Protein AF-A0A8S0WJH1-F1 (afdb_monomer_lite)

Sequence (88 aa):
MTQQKQSANDKKGSTAKRGFASMDEEKQREIASKGGHAAHEKGSAHEFTPEEAREAGHKGGQAAHEKGSAHEFTPEEAREAGHKGGKK

Foldseek 3Di:
DDDDDDDDDPDPDPPPLPDLRPDDPVVSVVVVVVVVVVCVVVVVDDDDDPVRVVVVVVVVQVVCVVVVNDDDDDPVRVVVVVVVVPDD

Structure (mmCIF, N/CA/C/O backbone):
data_AF-A0A8S0WJH1-F1
#
_entry.id   AF-A0A8S0WJH1-F1
#
loop_
_atom_site.group_PDB
_atom_site.id
_atom_site.type_symbol
_atom_site.label_atom_id
_atom_site.label_alt_id
_atom_site.label_comp_id
_atom_site.label_asym_id
_atom_site.label_entity_id
_atom_site.label_seq_id
_atom_site.pdbx_PDB_ins_code
_atom_site.Cartn_x
_atom_site.Cartn_y
_atom_site.Cartn_z
_atom_site.occupancy
_atom_site.B_iso_or_equiv
_atom_site.auth_seq_id
_atom_site.auth_comp_id
_atom_site.auth_asym_id
_atom_site.auth_atom_id
_atom_site.pdbx_PDB_model_num
ATOM 1 N N . MET A 1 1 ? -50.828 28.946 29.608 1.00 42.06 1 MET A N 1
ATOM 2 C CA . MET A 1 1 ? -51.330 27.623 29.160 1.00 42.06 1 MET A CA 1
ATOM 3 C C . MET A 1 1 ? -51.539 27.733 27.661 1.00 42.06 1 MET A C 1
ATOM 5 O O . MET A 1 1 ? -52.116 28.731 27.273 1.00 42.06 1 MET A O 1
ATOM 9 N N . THR A 1 2 ? -51.083 26.917 26.718 1.00 42.47 2 THR A N 1
ATOM 10 C CA . THR A 1 2 ? -50.757 25.485 26.527 1.00 42.47 2 THR A CA 1
ATOM 11 C C . THR A 1 2 ? -50.297 25.467 25.043 1.00 42.47 2 THR A C 1
ATOM 13 O O . THR A 1 2 ? -50.731 26.322 24.284 1.00 42.47 2 THR A O 1
ATOM 16 N N . GLN A 1 3 ? -49.463 24.616 24.468 1.00 55.78 3 GLN A N 1
ATOM 17 C CA . GLN A 1 3 ? -48.951 23.295 24.768 1.00 55.78 3 GLN A CA 1
ATOM 18 C C . GLN A 1 3 ? -47.741 23.114 23.832 1.00 55.78 3 GLN A C 1
ATOM 20 O O . GLN A 1 3 ? -47.766 23.517 22.669 1.00 55.78 3 GLN A O 1
ATOM 25 N N . GLN A 1 4 ? -46.694 22.501 24.361 1.00 56.97 4 GLN A N 1
ATOM 26 C CA . GLN A 1 4 ? -45.538 21.980 23.647 1.00 56.97 4 GLN A CA 1
ATOM 27 C C . GLN A 1 4 ? -45.988 20.866 22.686 1.00 56.97 4 GLN A C 1
ATOM 29 O O . GLN A 1 4 ? -46.661 19.932 23.117 1.00 56.97 4 GLN A O 1
ATOM 34 N N . LYS A 1 5 ? -45.614 20.939 21.402 1.00 52.78 5 LYS A N 1
ATOM 35 C CA . LYS A 1 5 ? -45.803 19.842 20.441 1.00 52.78 5 LYS A CA 1
ATOM 36 C C . LYS A 1 5 ? -44.439 19.327 19.986 1.00 52.78 5 LYS A C 1
ATOM 38 O O . LYS A 1 5 ? -43.732 19.979 19.226 1.00 52.78 5 LYS A O 1
ATOM 43 N N . GLN A 1 6 ? -44.077 18.159 20.506 1.00 61.97 6 GLN A N 1
ATOM 44 C CA . GLN A 1 6 ? -42.986 17.323 20.012 1.00 61.97 6 GLN A CA 1
ATOM 45 C C . GLN A 1 6 ? -43.306 16.852 18.590 1.00 61.97 6 GLN A C 1
ATOM 47 O O . GLN A 1 6 ? -44.471 16.566 18.307 1.00 61.97 6 GLN A O 1
ATOM 52 N N . SER A 1 7 ? -42.288 16.680 17.743 1.00 44.78 7 SER A N 1
ATOM 53 C CA . SER A 1 7 ? -42.088 15.444 16.965 1.00 44.78 7 SER A CA 1
ATOM 54 C C . SER A 1 7 ? -40.854 15.517 16.066 1.00 44.78 7 SER A C 1
ATOM 56 O O . SER A 1 7 ? -40.739 16.393 15.219 1.00 44.78 7 SER A O 1
ATOM 58 N N . ALA A 1 8 ? -40.011 14.499 16.243 1.00 49.44 8 ALA A N 1
ATOM 59 C CA . ALA A 1 8 ? -39.297 13.780 15.195 1.00 49.44 8 ALA A CA 1
ATOM 60 C C . ALA A 1 8 ? -38.264 14.549 14.353 1.00 49.44 8 ALA A C 1
ATOM 62 O O . ALA A 1 8 ? -38.563 15.042 13.271 1.00 49.44 8 ALA A O 1
ATOM 63 N N . ASN A 1 9 ? -36.995 14.450 14.759 1.00 51.12 9 ASN A N 1
ATOM 64 C CA . ASN A 1 9 ? -36.024 13.836 13.850 1.00 51.12 9 ASN A CA 1
ATOM 65 C C . ASN A 1 9 ? -34.892 13.164 14.640 1.00 51.12 9 ASN A C 1
ATOM 67 O O . ASN A 1 9 ? -33.804 13.702 14.842 1.00 51.12 9 ASN A O 1
ATOM 71 N N . ASP A 1 10 ? -35.209 11.975 15.142 1.00 48.06 10 ASP A N 1
ATOM 72 C CA . ASP A 1 10 ? -34.246 10.979 15.583 1.00 48.06 10 ASP A CA 1
ATOM 73 C C . ASP A 1 10 ? -33.184 10.741 14.496 1.00 48.06 10 ASP A C 1
ATOM 75 O O . ASP A 1 10 ? -33.502 10.471 13.342 1.00 48.06 10 ASP A O 1
ATOM 79 N N . LYS A 1 11 ? -31.919 10.712 14.925 1.00 48.91 11 LYS A N 1
ATOM 80 C CA . LYS A 1 11 ? -30.839 9.944 14.286 1.00 48.91 11 LYS A CA 1
ATOM 81 C C . LYS A 1 11 ? -30.464 10.398 12.871 1.00 48.91 11 LYS A C 1
ATOM 83 O O . LYS A 1 11 ? -30.616 9.668 11.894 1.00 48.91 11 LYS A O 1
ATOM 88 N N . LYS A 1 12 ? -29.782 11.545 12.780 1.00 47.53 12 LYS A N 1
ATOM 89 C CA . LYS A 1 12 ? -28.841 11.821 11.682 1.00 47.53 12 LYS A CA 1
ATOM 90 C C . LYS A 1 12 ? -27.703 10.796 11.750 1.00 47.53 12 LYS A C 1
ATOM 92 O O . LYS A 1 12 ? -26.688 11.053 12.383 1.00 47.53 12 LYS A O 1
ATOM 97 N N . GLY A 1 13 ? -27.946 9.620 11.168 1.00 52.94 13 GLY A N 1
ATOM 98 C CA . GLY A 1 13 ? -27.004 8.552 10.841 1.00 52.94 13 GLY A CA 1
ATOM 99 C C . GLY A 1 13 ? -25.706 8.565 11.635 1.00 52.94 13 GLY A C 1
ATOM 100 O O . GLY A 1 13 ? -24.641 8.776 11.062 1.00 52.94 13 GLY A O 1
ATOM 101 N N . SER A 1 14 ? -25.776 8.294 12.939 1.00 57.34 14 SER A N 1
ATOM 102 C CA . SER A 1 14 ? -24.638 7.694 13.612 1.00 57.34 14 SER A CA 1
ATOM 103 C C . SER A 1 14 ? -24.528 6.280 13.055 1.00 57.34 14 SER A C 1
ATOM 105 O O . SER A 1 14 ? -24.967 5.295 13.649 1.00 57.34 14 SER A O 1
ATOM 107 N N . THR A 1 15 ? -23.901 6.156 11.887 1.00 62.44 15 THR A N 1
ATOM 108 C CA . THR A 1 15 ? -23.138 4.961 11.549 1.00 62.44 15 THR A CA 1
ATOM 109 C C . THR A 1 15 ? -21.996 4.934 12.561 1.00 62.44 15 THR A C 1
ATOM 111 O O . THR A 1 15 ? -20.856 5.271 12.263 1.00 62.44 15 THR A O 1
ATOM 114 N N . ALA A 1 16 ? -22.346 4.671 13.826 1.00 65.88 16 ALA A N 1
ATOM 115 C CA . ALA A 1 16 ? -21.413 4.470 14.903 1.00 65.88 16 ALA A CA 1
ATOM 116 C C . ALA A 1 16 ? -20.447 3.437 14.357 1.00 65.88 16 ALA A C 1
ATOM 118 O O . ALA A 1 16 ? -20.894 2.411 13.829 1.00 65.88 16 ALA A O 1
ATOM 119 N N . LYS A 1 17 ? -19.158 3.781 14.376 1.00 69.56 17 LYS A N 1
ATOM 120 C CA . LYS A 1 17 ? -18.077 2.867 14.039 1.00 69.56 17 LYS A CA 1
ATOM 121 C C . LYS A 1 17 ? -18.454 1.522 14.674 1.00 69.56 17 LYS A C 1
ATOM 123 O O . LYS A 1 17 ? -18.651 1.452 15.885 1.00 69.56 17 LYS A O 1
ATOM 128 N N . ARG A 1 18 ? -18.756 0.531 13.835 1.00 83.00 18 ARG A N 1
ATOM 129 C CA . ARG A 1 18 ? -19.178 -0.817 14.233 1.00 83.00 18 ARG A CA 1
ATOM 130 C C . ARG A 1 18 ? -18.254 -1.801 13.536 1.00 83.00 18 ARG A C 1
ATOM 132 O O . ARG A 1 18 ? -17.830 -1.569 12.404 1.00 83.00 18 ARG A O 1
ATOM 139 N N . GLY A 1 19 ? -17.939 -2.899 14.216 1.00 86.00 19 GLY A N 1
ATOM 140 C CA . GLY A 1 19 ? -16.986 -3.884 13.712 1.00 86.00 19 GLY A CA 1
ATOM 141 C C . GLY A 1 19 ? -15.570 -3.312 13.609 1.00 86.00 19 GLY A C 1
ATOM 142 O O . GLY A 1 19 ? -15.113 -2.610 14.512 1.00 86.00 19 GLY A O 1
ATOM 143 N N . PHE A 1 20 ? -14.885 -3.609 12.505 1.00 87.75 20 PHE A N 1
ATOM 144 C CA . PHE A 1 20 ? -13.467 -3.294 12.295 1.00 87.75 20 PHE A CA 1
ATOM 145 C C . PHE A 1 20 ? -13.143 -1.796 12.400 1.00 87.75 20 PHE A C 1
ATOM 147 O O . PHE A 1 20 ? -12.109 -1.428 12.941 1.00 87.75 20 PHE A O 1
ATOM 154 N N . ALA A 1 21 ? -14.066 -0.932 11.966 1.00 86.56 21 ALA A N 1
ATOM 155 C CA . ALA A 1 21 ? -13.893 0.522 11.995 1.00 86.56 21 ALA A CA 1
ATOM 156 C C . ALA A 1 21 ? -13.962 1.143 13.406 1.00 86.56 21 ALA A C 1
ATOM 158 O O . ALA A 1 21 ? -13.685 2.330 13.560 1.00 86.56 21 ALA A O 1
ATOM 159 N N . SER A 1 22 ? -14.381 0.377 14.417 1.00 87.88 22 SER A N 1
ATOM 160 C CA . SER A 1 22 ? -14.461 0.806 15.829 1.00 87.88 22 SER A CA 1
ATOM 161 C C . SER A 1 22 ? -13.312 0.302 16.693 1.00 87.88 22 SER A C 1
ATOM 163 O O . SER A 1 22 ? -13.28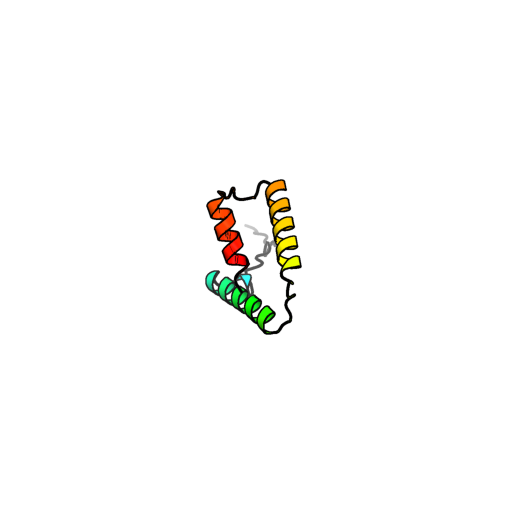7 0.611 17.879 1.00 87.88 22 SER A O 1
ATOM 165 N N . MET A 1 23 ? -12.402 -0.497 16.131 1.00 88.00 23 MET A N 1
ATOM 166 C CA . MET A 1 23 ? -11.197 -0.932 16.835 1.00 88.00 23 MET A CA 1
ATOM 167 C C . MET A 1 23 ? -10.157 0.191 16.875 1.00 88.00 23 MET A C 1
ATOM 169 O O . MET A 1 23 ? -10.191 1.100 16.047 1.00 88.00 23 MET A O 1
ATOM 173 N N . ASP A 1 24 ? -9.215 0.094 17.812 1.00 91.88 24 ASP A N 1
ATOM 174 C CA . ASP A 1 24 ? -8.024 0.941 17.833 1.00 91.88 24 ASP A CA 1
ATOM 175 C C . ASP A 1 24 ? -7.212 0.778 16.541 1.00 91.88 24 ASP A C 1
ATOM 177 O O . ASP A 1 24 ? -7.092 -0.328 16.003 1.00 91.88 24 ASP A O 1
ATOM 181 N N . GLU A 1 25 ? -6.629 1.873 16.052 1.00 90.38 25 GLU A N 1
ATOM 182 C CA . GLU A 1 25 ? -5.913 1.908 14.769 1.00 90.38 25 GLU A CA 1
ATOM 183 C C . GLU A 1 25 ? -4.729 0.934 14.735 1.00 90.38 25 GLU A C 1
ATOM 185 O O . GLU A 1 25 ? -4.494 0.271 13.723 1.00 90.38 25 GLU A O 1
ATOM 190 N N . GLU A 1 26 ? -4.019 0.783 15.856 1.00 91.81 26 GLU A N 1
ATOM 191 C CA . GLU A 1 26 ? -2.918 -0.177 15.981 1.00 91.81 26 GLU A CA 1
ATOM 192 C C . GLU A 1 26 ? -3.406 -1.614 15.791 1.00 91.81 26 GLU A C 1
ATOM 194 O O . GLU A 1 26 ? -2.836 -2.381 15.012 1.00 91.81 26 GLU A O 1
ATOM 199 N N . LYS A 1 27 ? -4.525 -1.958 16.431 1.00 91.94 27 LYS A N 1
ATOM 200 C CA . LYS A 1 27 ? -5.146 -3.278 16.318 1.00 91.94 27 LYS A CA 1
ATOM 201 C C . LYS A 1 27 ? -5.695 -3.519 14.915 1.00 91.94 27 LYS A C 1
ATOM 203 O O . LYS A 1 27 ? -5.567 -4.619 14.379 1.00 91.94 27 LYS A O 1
ATOM 208 N N . GLN A 1 28 ? -6.273 -2.493 14.295 1.00 93.19 28 GLN A N 1
ATOM 209 C CA . GLN A 1 28 ? -6.747 -2.548 12.918 1.00 93.19 28 GLN A CA 1
ATOM 210 C C . GLN A 1 28 ? -5.592 -2.831 11.948 1.00 93.19 28 GLN A C 1
ATOM 212 O O . GLN A 1 28 ? -5.694 -3.731 11.110 1.00 93.19 28 GLN A O 1
ATOM 217 N N . ARG A 1 29 ? -4.472 -2.112 12.093 1.00 91.81 29 ARG A N 1
ATOM 218 C CA . ARG A 1 29 ? -3.253 -2.320 11.305 1.00 91.81 29 ARG A CA 1
ATOM 219 C C . ARG A 1 29 ? -2.677 -3.713 11.528 1.00 91.81 29 ARG A C 1
ATOM 221 O O . ARG A 1 29 ? -2.292 -4.358 10.557 1.00 91.81 29 ARG A O 1
ATOM 228 N N . GLU A 1 30 ? -2.635 -4.192 12.768 1.00 91.88 30 GLU A N 1
ATOM 229 C CA . GLU A 1 30 ? -2.130 -5.529 13.081 1.00 91.88 30 GLU A CA 1
ATOM 230 C C . GLU A 1 30 ? -2.968 -6.617 12.396 1.00 91.88 30 GLU A C 1
ATOM 232 O O . GLU A 1 30 ? -2.419 -7.503 11.742 1.00 91.88 30 GLU A O 1
ATOM 237 N N . ILE A 1 31 ? -4.298 -6.532 12.485 1.00 89.88 31 ILE A N 1
ATOM 238 C CA . ILE A 1 31 ? -5.200 -7.501 11.851 1.00 89.88 31 ILE A CA 1
ATOM 239 C C . ILE A 1 31 ? -5.100 -7.424 10.324 1.00 89.88 31 ILE A C 1
ATOM 241 O O . ILE A 1 31 ? -5.029 -8.463 9.670 1.00 89.88 31 ILE A O 1
ATOM 245 N N . ALA A 1 32 ? -5.055 -6.218 9.749 1.00 90.31 32 ALA A N 1
ATOM 246 C CA . ALA A 1 32 ? -4.877 -6.033 8.310 1.00 90.31 32 ALA A CA 1
ATOM 247 C C . ALA A 1 32 ? -3.539 -6.618 7.829 1.00 90.31 32 ALA A C 1
ATOM 249 O O . ALA A 1 32 ? -3.501 -7.339 6.832 1.00 90.31 32 ALA A O 1
ATOM 250 N N . SER A 1 33 ? -2.461 -6.376 8.582 1.00 88.25 33 SER A N 1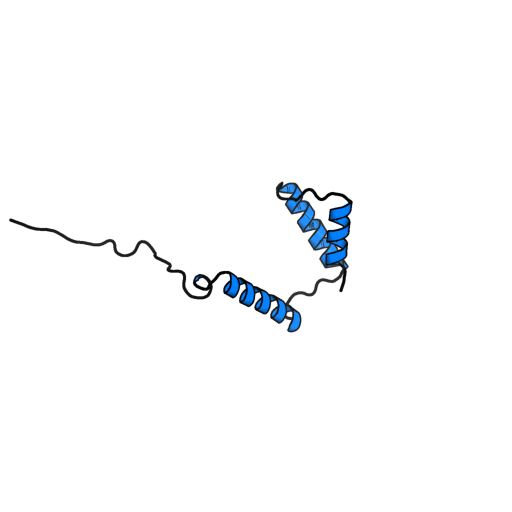
ATOM 251 C CA . SER A 1 33 ? -1.140 -6.943 8.316 1.00 88.25 33 SER A CA 1
ATOM 252 C C . SER A 1 33 ? -1.185 -8.471 8.351 1.00 88.25 33 SER A C 1
ATOM 254 O O . SER A 1 33 ? -0.799 -9.116 7.377 1.00 88.25 33 SER A O 1
ATOM 256 N N . LYS A 1 34 ? -1.743 -9.068 9.413 1.00 90.56 34 LYS A N 1
ATOM 257 C CA . LYS A 1 34 ? -1.905 -10.526 9.542 1.00 90.56 34 LYS A CA 1
ATOM 258 C C . LYS A 1 34 ? -2.730 -11.124 8.401 1.00 90.56 34 LYS A C 1
ATOM 260 O O . LYS A 1 34 ? -2.375 -12.181 7.891 1.00 90.56 34 LYS A O 1
ATOM 265 N N . GLY A 1 35 ? -3.799 -10.450 7.975 1.00 87.88 35 GLY A N 1
ATOM 266 C CA . GLY A 1 35 ? -4.624 -10.876 6.843 1.00 87.88 35 GLY A CA 1
ATOM 267 C C . GLY A 1 35 ? -3.855 -10.902 5.521 1.00 87.88 35 GLY A C 1
ATOM 268 O O . GLY A 1 35 ? -3.965 -11.874 4.777 1.00 87.88 35 GLY A O 1
ATOM 269 N N . GLY A 1 36 ? -3.035 -9.879 5.261 1.00 84.50 36 GLY A N 1
ATOM 270 C CA . GLY A 1 36 ? -2.159 -9.830 4.088 1.00 84.50 36 GLY A CA 1
ATOM 271 C C . GLY A 1 36 ? -1.123 -10.956 4.086 1.00 84.50 36 GLY A C 1
ATOM 272 O O . GLY A 1 36 ? -1.017 -11.685 3.103 1.00 84.50 36 GLY A O 1
ATOM 273 N N . HIS A 1 37 ? -0.422 -11.159 5.206 1.00 81.94 37 HIS A N 1
ATOM 274 C CA . HIS A 1 37 ? 0.567 -12.237 5.338 1.00 81.94 37 HIS A CA 1
ATOM 275 C C . HIS A 1 37 ? -0.080 -13.610 5.145 1.00 81.94 37 HIS A C 1
ATOM 277 O O . HIS A 1 37 ? 0.375 -14.386 4.311 1.00 81.94 37 HIS A O 1
ATOM 283 N N . ALA A 1 38 ? -1.204 -13.869 5.816 1.00 81.75 38 ALA A N 1
ATOM 284 C CA . ALA A 1 38 ? -1.912 -15.137 5.696 1.00 81.75 38 ALA A CA 1
ATOM 285 C C . ALA A 1 38 ? -2.401 -15.412 4.264 1.00 81.75 38 ALA A C 1
ATOM 287 O O . ALA A 1 38 ? -2.447 -16.568 3.848 1.00 81.75 38 ALA A O 1
ATOM 288 N N . ALA A 1 39 ? -2.784 -14.381 3.502 1.00 83.12 39 ALA A N 1
ATOM 289 C CA . ALA A 1 39 ? -3.203 -14.541 2.111 1.00 83.12 39 ALA A CA 1
ATOM 290 C C . ALA A 1 39 ? -2.040 -14.956 1.196 1.00 83.12 39 ALA A C 1
ATOM 292 O O . ALA A 1 39 ? -2.241 -15.797 0.313 1.00 83.12 39 ALA A O 1
ATOM 293 N N . HIS A 1 40 ? -0.846 -14.402 1.438 1.00 75.88 40 HIS A N 1
ATOM 294 C CA . HIS A 1 40 ? 0.393 -14.801 0.770 1.00 75.88 40 HIS A CA 1
ATOM 295 C C . HIS A 1 40 ? 0.828 -16.211 1.182 1.00 75.88 40 HIS A C 1
ATOM 297 O O . HIS A 1 40 ? 1.079 -17.039 0.313 1.00 75.88 40 HIS A O 1
ATOM 303 N N . GLU A 1 41 ? 0.832 -16.524 2.480 1.00 77.31 41 GLU A N 1
ATOM 304 C CA . GLU A 1 41 ? 1.197 -17.854 2.992 1.00 77.31 41 GLU A CA 1
ATOM 305 C C . GLU A 1 41 ? 0.270 -18.960 2.468 1.00 77.31 41 GLU A C 1
ATOM 307 O O . GLU A 1 41 ? 0.720 -20.057 2.152 1.00 77.31 41 GLU A O 1
ATOM 312 N N . LYS A 1 42 ? -1.032 -18.680 2.345 1.00 81.25 42 LYS A N 1
ATOM 313 C CA . LYS A 1 42 ? -2.026 -19.638 1.833 1.00 81.25 42 LYS A CA 1
ATOM 314 C C . LYS A 1 42 ? -2.040 -19.762 0.306 1.00 81.25 42 LYS A C 1
ATOM 316 O O . LYS A 1 42 ? -2.852 -20.525 -0.208 1.00 81.25 42 LYS A O 1
ATOM 321 N N . GLY A 1 43 ? -1.224 -18.993 -0.421 1.00 74.00 43 GLY A N 1
ATOM 322 C CA . GLY A 1 43 ? -1.205 -18.994 -1.891 1.00 74.00 43 GLY A CA 1
ATOM 323 C C . GLY A 1 43 ? -2.498 -18.482 -2.540 1.00 74.00 43 GLY A C 1
ATOM 324 O O . GLY A 1 43 ? -2.732 -18.703 -3.721 1.00 74.00 43 GLY A O 1
ATOM 325 N N . SER A 1 44 ? -3.364 -17.818 -1.767 1.00 75.44 44 SER A N 1
ATOM 326 C CA . SER A 1 44 ? -4.577 -17.169 -2.287 1.00 75.44 44 SER A CA 1
ATOM 327 C C . SER A 1 44 ? -4.292 -15.798 -2.903 1.00 75.44 44 SER A C 1
ATOM 329 O O . SER A 1 44 ? -5.109 -15.272 -3.657 1.00 75.44 44 SER A O 1
ATOM 331 N N . ALA A 1 45 ? -3.147 -15.206 -2.557 1.00 78.00 45 ALA A N 1
ATOM 332 C CA . ALA A 1 45 ? -2.659 -13.988 -3.176 1.00 78.00 45 ALA A CA 1
ATOM 333 C C . ALA A 1 45 ? -2.039 -14.288 -4.547 1.00 78.00 45 ALA A C 1
ATOM 335 O O . ALA A 1 45 ? -1.471 -15.355 -4.768 1.00 78.00 45 ALA A O 1
ATOM 336 N N . HIS A 1 46 ? -2.118 -13.316 -5.454 1.00 75.12 46 HIS A N 1
ATOM 337 C CA . HIS A 1 46 ? -1.402 -13.371 -6.721 1.00 75.12 46 HIS A CA 1
ATOM 338 C C . HIS A 1 46 ? 0.109 -13.278 -6.457 1.00 75.12 46 HIS A C 1
ATOM 340 O O . HIS A 1 46 ? 0.581 -12.302 -5.866 1.00 75.12 46 HIS A O 1
ATOM 346 N N . GLU A 1 47 ? 0.858 -14.303 -6.861 1.00 75.50 47 GLU A N 1
ATOM 347 C CA . GLU A 1 47 ? 2.315 -14.241 -6.904 1.00 75.50 47 GLU A CA 1
ATOM 348 C C . GLU A 1 47 ? 2.747 -13.566 -8.199 1.00 75.50 47 GLU A C 1
ATOM 350 O O . GLU A 1 47 ? 2.481 -14.066 -9.287 1.00 75.50 47 GLU A O 1
ATOM 355 N N . PHE A 1 48 ? 3.434 -12.436 -8.063 1.00 76.69 48 PHE A N 1
ATOM 356 C CA . PHE A 1 48 ? 4.058 -11.775 -9.196 1.00 76.69 48 PHE A CA 1
ATOM 357 C C . PHE A 1 48 ? 5.353 -12.493 -9.556 1.00 76.69 48 PHE A C 1
ATOM 359 O O . PHE A 1 48 ? 6.211 -12.718 -8.692 1.00 76.69 48 PHE A O 1
ATOM 366 N N . THR A 1 49 ? 5.533 -12.782 -10.840 1.00 83.56 49 THR A N 1
ATOM 367 C CA . THR A 1 49 ? 6.868 -13.071 -11.364 1.00 83.56 49 THR A CA 1
ATOM 368 C C . THR A 1 49 ? 7.776 -11.838 -11.206 1.00 83.56 49 THR A C 1
ATOM 370 O O . THR A 1 49 ? 7.282 -10.708 -11.097 1.00 83.56 49 THR A O 1
ATOM 373 N N . PRO A 1 50 ? 9.111 -12.003 -11.167 1.00 79.56 50 PRO A N 1
ATOM 374 C CA . PRO A 1 50 ? 10.039 -10.874 -11.087 1.00 79.56 50 PRO A CA 1
ATOM 375 C C . PRO A 1 50 ? 9.832 -9.839 -12.202 1.00 79.56 50 PRO A C 1
ATOM 377 O O . PRO A 1 50 ? 9.921 -8.634 -11.952 1.00 79.56 50 PRO A O 1
ATOM 380 N N . GLU A 1 51 ? 9.523 -10.293 -13.419 1.00 81.38 51 GLU A N 1
ATOM 381 C CA . GLU A 1 51 ? 9.180 -9.425 -14.543 1.00 81.38 51 GLU A CA 1
ATOM 382 C C . GLU A 1 51 ? 7.888 -8.634 -14.286 1.00 81.38 51 GLU A C 1
ATOM 384 O O . GLU A 1 51 ? 7.892 -7.407 -14.416 1.00 81.38 51 GLU A O 1
ATOM 389 N N . GLU A 1 52 ? 6.809 -9.294 -13.854 1.00 79.75 52 GLU A N 1
ATOM 390 C CA . GLU A 1 52 ? 5.522 -8.636 -13.580 1.00 79.75 52 GLU A CA 1
ATOM 391 C C . GLU A 1 52 ? 5.614 -7.634 -12.425 1.00 79.75 52 GLU A C 1
ATOM 393 O O . GLU A 1 52 ? 5.058 -6.538 -12.508 1.00 79.75 52 GLU A O 1
ATOM 398 N N . ALA A 1 53 ? 6.351 -7.962 -11.360 1.00 83.62 53 ALA A N 1
ATOM 399 C CA . ALA A 1 53 ? 6.574 -7.050 -10.241 1.00 83.62 53 ALA A CA 1
ATOM 400 C C . ALA A 1 53 ? 7.288 -5.767 -10.699 1.00 83.62 53 ALA A C 1
ATOM 402 O O . ALA A 1 53 ? 6.941 -4.660 -10.272 1.00 83.62 53 ALA A O 1
ATOM 403 N N . ARG A 1 54 ? 8.265 -5.904 -11.605 1.00 83.75 54 ARG A N 1
ATOM 404 C CA . ARG A 1 54 ? 8.997 -4.774 -12.184 1.00 83.75 54 ARG A CA 1
ATOM 405 C C . ARG A 1 54 ? 8.105 -3.919 -13.078 1.00 83.75 54 ARG A C 1
ATOM 407 O O . ARG A 1 54 ? 8.164 -2.694 -12.982 1.00 83.75 54 ARG A O 1
ATOM 414 N N . GLU A 1 55 ? 7.285 -4.537 -13.924 1.00 84.81 55 GLU A N 1
ATOM 415 C CA . GLU A 1 55 ? 6.358 -3.814 -14.798 1.00 84.81 55 GLU A CA 1
ATOM 416 C C . GLU A 1 55 ? 5.293 -3.064 -13.986 1.00 84.81 55 GLU A C 1
ATOM 418 O O . GLU A 1 55 ? 5.058 -1.874 -14.213 1.00 84.81 55 GLU A O 1
ATOM 423 N N . ALA A 1 56 ? 4.710 -3.719 -12.979 1.00 85.81 56 ALA A N 1
ATOM 424 C CA . ALA A 1 56 ? 3.742 -3.110 -12.074 1.00 85.81 56 ALA A CA 1
ATOM 425 C C . ALA A 1 56 ? 4.350 -1.930 -11.299 1.00 85.81 56 ALA A C 1
ATOM 427 O O . ALA A 1 56 ? 3.729 -0.868 -11.208 1.00 85.81 56 ALA A O 1
ATOM 428 N N . GLY A 1 57 ? 5.582 -2.077 -10.799 1.00 84.44 57 GLY A N 1
ATOM 429 C CA . GLY A 1 57 ? 6.319 -0.997 -10.142 1.00 84.44 57 GLY A CA 1
ATOM 430 C C . GLY A 1 57 ? 6.592 0.181 -11.078 1.00 84.44 57 GLY A C 1
ATOM 431 O O . GLY A 1 57 ? 6.346 1.331 -10.715 1.00 84.44 57 GLY A O 1
ATOM 432 N N . HIS A 1 58 ? 7.027 -0.096 -12.308 1.00 86.56 58 HIS A N 1
ATOM 433 C CA . HIS A 1 58 ? 7.270 0.927 -13.323 1.00 86.56 58 HIS A CA 1
ATOM 434 C C . HIS A 1 58 ? 5.991 1.703 -13.669 1.00 86.56 58 HIS A C 1
ATOM 436 O O . HIS A 1 58 ? 5.982 2.933 -13.626 1.00 86.56 58 HIS A O 1
ATOM 442 N N . LYS A 1 59 ? 4.885 0.998 -13.929 1.00 88.81 59 LYS A N 1
ATOM 443 C CA . LYS A 1 59 ? 3.581 1.610 -14.219 1.00 88.81 59 LYS A CA 1
ATOM 444 C C . LYS A 1 59 ? 3.046 2.422 -13.038 1.00 88.81 59 LYS A C 1
ATOM 446 O O . LYS A 1 59 ? 2.504 3.507 -13.232 1.00 88.81 59 LYS A O 1
ATOM 451 N N . GLY A 1 60 ? 3.208 1.917 -11.816 1.00 85.31 60 GLY A N 1
ATOM 452 C CA . GLY A 1 60 ? 2.830 2.629 -10.595 1.00 85.31 60 GLY A CA 1
ATOM 453 C C . GLY A 1 60 ? 3.623 3.922 -10.406 1.00 85.31 60 GLY A C 1
ATOM 454 O O . GLY A 1 60 ? 3.036 4.959 -10.100 1.00 85.31 60 GLY A O 1
ATOM 455 N N . GLY A 1 61 ? 4.935 3.879 -10.656 1.00 84.75 61 GLY A N 1
ATOM 456 C CA . GLY A 1 61 ? 5.807 5.053 -10.618 1.00 84.75 61 GLY A CA 1
ATOM 457 C C . GLY A 1 61 ? 5.419 6.100 -11.660 1.00 84.75 61 GLY A C 1
ATOM 458 O O . GLY A 1 61 ? 5.266 7.271 -11.317 1.00 84.75 61 GLY A O 1
ATOM 459 N N . GLN A 1 62 ? 5.170 5.682 -12.904 1.00 84.44 62 GLN A N 1
ATOM 460 C CA . GLN A 1 62 ? 4.685 6.575 -13.962 1.00 84.44 62 GLN A CA 1
ATOM 461 C C . GLN A 1 62 ? 3.376 7.262 -13.565 1.00 84.44 62 GLN A C 1
ATOM 463 O O . GLN A 1 62 ? 3.306 8.488 -13.574 1.00 84.44 62 GLN A O 1
ATOM 468 N N . ALA A 1 63 ? 2.387 6.496 -13.099 1.00 84.56 63 ALA A N 1
ATOM 469 C CA . ALA A 1 63 ? 1.102 7.047 -12.683 1.00 84.56 63 ALA A CA 1
ATOM 470 C C . ALA A 1 63 ? 1.218 8.021 -11.494 1.00 84.56 63 ALA A C 1
ATOM 472 O O . ALA A 1 63 ? 0.438 8.969 -11.395 1.00 84.56 63 ALA A O 1
ATOM 473 N N . ALA A 1 64 ? 2.162 7.797 -10.575 1.00 81.56 64 ALA A N 1
ATOM 474 C CA . ALA A 1 64 ? 2.430 8.712 -9.466 1.00 81.56 64 ALA A CA 1
ATOM 475 C C . ALA A 1 64 ? 3.092 10.014 -9.943 1.00 81.56 64 ALA A C 1
ATOM 477 O O . ALA A 1 64 ? 2.726 11.091 -9.469 1.00 81.56 64 ALA A O 1
ATOM 478 N N . HIS A 1 65 ? 4.020 9.924 -10.901 1.00 80.50 65 HIS A N 1
ATOM 479 C CA . HIS A 1 65 ? 4.645 11.091 -11.526 1.00 80.50 65 HIS A CA 1
ATOM 480 C C . HIS A 1 65 ? 3.627 11.921 -12.310 1.00 80.50 65 HIS A C 1
ATOM 482 O O . HIS A 1 65 ? 3.577 13.136 -12.139 1.00 80.50 65 HIS A O 1
ATOM 488 N N . GLU A 1 66 ? 2.758 11.280 -13.094 1.00 83.38 66 GLU A N 1
ATOM 489 C CA . GLU A 1 66 ? 1.686 11.955 -13.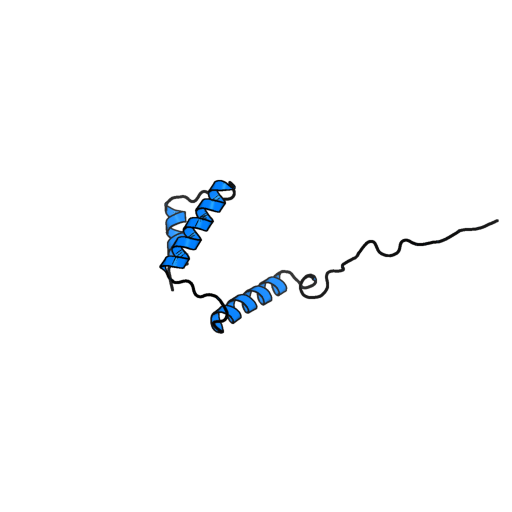838 1.00 83.38 66 GLU A CA 1
ATOM 490 C C . GLU A 1 66 ? 0.703 12.692 -12.916 1.00 83.38 66 GLU A C 1
ATOM 492 O O . GLU A 1 66 ? 0.208 13.765 -13.255 1.00 83.38 66 GLU A O 1
ATOM 497 N N . LYS A 1 67 ? 0.429 12.138 -11.730 1.00 84.88 67 LYS A N 1
ATOM 498 C CA . LYS A 1 67 ? -0.476 12.734 -10.734 1.00 84.88 67 LYS A CA 1
ATOM 499 C C . LYS A 1 67 ? 0.196 13.774 -9.834 1.00 84.88 67 LYS A C 1
ATOM 501 O O . LYS A 1 67 ? -0.479 14.336 -8.974 1.00 84.88 67 LYS A O 1
ATOM 506 N N . GLY A 1 68 ? 1.502 14.006 -9.987 1.00 80.00 68 GLY A N 1
ATOM 507 C CA . GLY A 1 68 ? 2.271 14.916 -9.133 1.00 80.00 68 GLY A CA 1
ATOM 508 C C . GLY A 1 68 ? 2.367 14.470 -7.669 1.00 80.00 68 GLY A C 1
ATOM 509 O O . GLY A 1 68 ? 2.698 15.273 -6.806 1.00 80.00 68 GLY A O 1
ATOM 510 N N . SER A 1 69 ? 2.059 13.204 -7.374 1.00 76.12 69 SER A N 1
ATOM 511 C CA . SER A 1 69 ? 2.153 12.620 -6.030 1.00 76.12 69 SER A CA 1
ATOM 512 C C . SER A 1 69 ? 3.425 11.791 -5.841 1.00 76.12 69 SER A C 1
ATOM 514 O O . SER A 1 69 ? 3.555 11.089 -4.839 1.00 76.12 69 SER A O 1
ATOM 516 N N . ALA A 1 70 ? 4.319 11.785 -6.833 1.00 75.62 70 ALA A N 1
ATOM 517 C CA . ALA A 1 70 ? 5.596 11.099 -6.743 1.00 75.62 70 ALA A CA 1
ATOM 518 C C . ALA A 1 70 ? 6.526 11.837 -5.777 1.00 75.62 70 ALA A C 1
ATOM 520 O O . ALA A 1 70 ? 6.690 13.052 -5.858 1.00 75.62 70 ALA A O 1
ATOM 521 N N . HIS A 1 71 ? 7.150 11.079 -4.879 1.00 72.50 71 HIS A N 1
ATOM 522 C CA . HIS A 1 71 ? 8.279 11.562 -4.092 1.00 72.50 71 HIS A CA 1
ATOM 523 C C . HIS A 1 71 ? 9.486 11.724 -5.020 1.00 72.50 71 HIS A C 1
ATOM 525 O O . HIS A 1 71 ? 9.791 10.815 -5.797 1.00 72.50 71 HIS A O 1
ATOM 531 N N . GLU A 1 72 ? 10.155 12.876 -4.971 1.00 75.62 72 GLU A N 1
ATOM 532 C CA . GLU A 1 72 ? 11.402 13.079 -5.706 1.00 75.62 72 GLU A CA 1
ATOM 533 C C . GLU A 1 72 ? 12.529 12.346 -4.986 1.00 75.62 72 GLU A C 1
ATOM 535 O O . GLU A 1 72 ? 13.103 12.833 -4.015 1.00 75.62 72 GLU A O 1
ATOM 540 N N . PHE A 1 73 ? 12.830 11.142 -5.459 1.00 73.50 73 PHE A N 1
ATOM 541 C CA . PHE A 1 73 ? 13.965 10.386 -4.961 1.00 73.50 73 PHE A CA 1
ATOM 542 C C . PHE A 1 73 ? 15.260 10.948 -5.540 1.00 73.50 73 PHE A C 1
ATOM 544 O O . PHE A 1 73 ? 15.392 11.133 -6.754 1.00 73.50 73 PHE A O 1
ATOM 551 N N . THR A 1 74 ? 16.262 11.132 -4.685 1.00 81.56 74 THR A N 1
ATOM 552 C CA . THR A 1 74 ? 17.635 11.275 -5.176 1.00 81.56 74 THR A CA 1
ATOM 553 C C . THR A 1 74 ? 18.091 9.961 -5.838 1.00 81.56 74 THR A C 1
ATOM 555 O O . THR A 1 74 ? 17.563 8.890 -5.522 1.00 81.56 74 THR A O 1
ATOM 558 N N . PRO A 1 75 ? 19.079 9.983 -6.754 1.00 75.81 75 PRO A N 1
ATOM 559 C CA . PRO A 1 75 ? 19.560 8.765 -7.415 1.00 75.81 75 PRO A CA 1
ATOM 560 C C . PRO A 1 75 ? 20.045 7.668 -6.451 1.00 75.81 75 PRO A C 1
ATOM 562 O O . PRO A 1 75 ? 19.929 6.481 -6.756 1.00 75.81 75 PRO A O 1
ATOM 565 N N . GLU A 1 7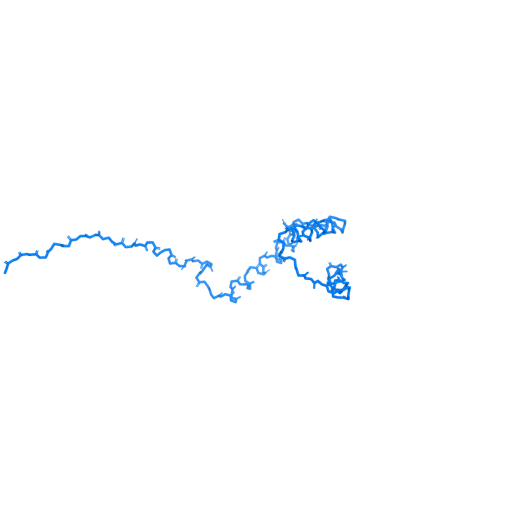6 ? 20.581 8.056 -5.292 1.00 77.19 76 GLU A N 1
ATOM 566 C CA . GLU A 1 76 ? 20.986 7.135 -4.226 1.00 77.19 76 GLU A CA 1
ATOM 567 C C . GLU A 1 76 ? 19.765 6.473 -3.568 1.00 77.19 76 GLU A C 1
ATOM 569 O O . GLU A 1 76 ? 19.684 5.246 -3.490 1.00 77.19 76 GLU A O 1
ATOM 574 N N . GLU A 1 77 ? 18.773 7.276 -3.188 1.00 75.31 77 GLU A N 1
ATOM 575 C CA . GLU A 1 77 ? 17.556 6.839 -2.498 1.00 75.31 77 GLU A CA 1
ATOM 576 C C . GLU A 1 77 ? 16.678 5.942 -3.388 1.00 75.31 77 GLU A C 1
ATOM 578 O O . GLU A 1 77 ? 16.167 4.912 -2.943 1.00 75.31 77 GLU A O 1
ATOM 583 N N . ALA A 1 78 ? 16.574 6.260 -4.684 1.00 77.56 78 ALA A N 1
ATOM 584 C CA . ALA A 1 78 ? 15.870 5.431 -5.666 1.00 77.56 78 ALA A CA 1
ATOM 585 C C . ALA A 1 78 ? 16.519 4.044 -5.818 1.00 77.56 78 ALA A C 1
ATOM 587 O O . ALA A 1 78 ? 15.832 3.024 -5.940 1.00 77.56 78 ALA A O 1
ATOM 588 N N . ARG A 1 79 ? 17.858 3.994 -5.790 1.00 74.94 79 ARG A N 1
ATOM 589 C CA . ARG A 1 79 ? 18.624 2.748 -5.878 1.00 74.94 79 ARG A CA 1
ATOM 590 C C . ARG A 1 79 ? 18.453 1.899 -4.620 1.00 74.94 79 ARG A C 1
ATOM 592 O O . ARG A 1 79 ? 18.292 0.683 -4.736 1.00 74.94 79 ARG A O 1
ATOM 599 N N . GLU A 1 80 ? 18.462 2.515 -3.440 1.00 75.31 80 GLU A N 1
ATOM 600 C CA . GLU A 1 80 ? 18.226 1.822 -2.170 1.00 75.31 80 GLU A CA 1
ATOM 601 C C . GLU A 1 80 ? 16.804 1.245 -2.095 1.00 75.31 80 GLU A C 1
ATOM 603 O O . GLU A 1 80 ? 16.626 0.062 -1.782 1.00 75.31 80 GLU A O 1
ATOM 608 N N . ALA A 1 81 ? 15.795 2.036 -2.471 1.00 72.31 81 ALA A N 1
ATOM 609 C CA . ALA A 1 81 ? 14.400 1.607 -2.500 1.00 72.31 81 ALA A CA 1
ATOM 610 C C . ALA A 1 81 ? 14.175 0.420 -3.456 1.00 72.31 81 ALA A C 1
ATOM 612 O O . ALA A 1 81 ? 13.541 -0.570 -3.080 1.00 72.31 81 ALA A O 1
ATOM 613 N N . GLY A 1 82 ? 14.753 0.468 -4.662 1.00 69.50 82 GLY A N 1
ATOM 614 C CA . GLY A 1 82 ? 14.673 -0.631 -5.632 1.00 69.50 82 GLY A CA 1
ATOM 615 C C . GLY A 1 82 ? 15.368 -1.911 -5.156 1.00 69.50 82 GLY A C 1
ATOM 616 O O . GLY A 1 82 ? 14.885 -3.018 -5.393 1.00 69.50 82 GLY A O 1
ATOM 617 N N . HIS A 1 83 ? 16.472 -1.779 -4.423 1.00 63.72 83 HIS A N 1
ATOM 618 C CA . HIS A 1 83 ? 17.211 -2.916 -3.877 1.00 63.72 83 HIS A CA 1
ATOM 619 C C . HIS A 1 83 ? 16.471 -3.607 -2.721 1.00 63.72 83 HIS A C 1
ATOM 621 O O . HIS A 1 83 ? 16.582 -4.822 -2.566 1.00 63.72 83 HIS A O 1
ATOM 627 N N . LYS A 1 84 ? 15.682 -2.868 -1.932 1.00 61.19 84 LYS A N 1
ATOM 628 C CA . LYS A 1 84 ? 14.861 -3.435 -0.851 1.00 61.19 84 LYS A CA 1
ATOM 629 C C . LYS A 1 84 ? 13.660 -4.232 -1.374 1.00 61.19 84 LYS A C 1
ATOM 631 O O . LYS A 1 84 ? 13.275 -5.208 -0.741 1.00 61.19 84 LYS A O 1
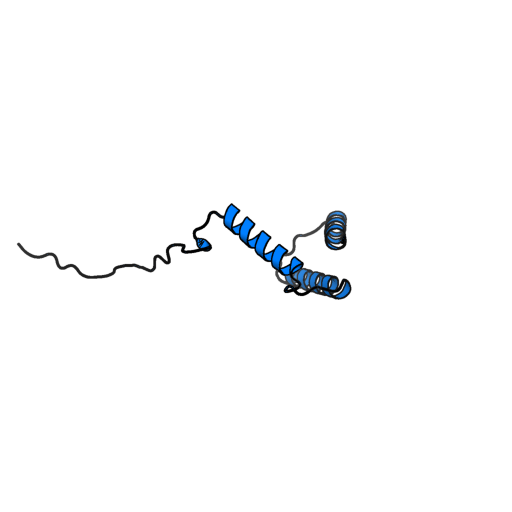ATOM 636 N N . GLY A 1 85 ? 13.100 -3.852 -2.524 1.00 59.22 85 GLY A N 1
ATOM 637 C CA . GLY A 1 85 ? 11.982 -4.569 -3.151 1.00 59.22 85 GLY A CA 1
ATOM 638 C C . GLY A 1 85 ? 12.374 -5.869 -3.867 1.00 59.22 85 GLY A C 1
ATOM 639 O O . GLY A 1 85 ? 11.541 -6.757 -4.006 1.00 59.22 85 GLY A O 1
ATOM 640 N N . GLY A 1 86 ? 13.630 -5.992 -4.312 1.00 54.78 86 GLY A N 1
ATOM 641 C CA . GLY A 1 86 ? 14.113 -7.136 -5.100 1.00 54.78 86 GLY A CA 1
ATOM 642 C C . GLY A 1 86 ? 14.791 -8.258 -4.307 1.00 54.78 86 GLY A C 1
ATOM 643 O O . GLY A 1 86 ? 15.182 -9.261 -4.898 1.00 54.78 86 GLY A O 1
ATOM 644 N N . LYS A 1 87 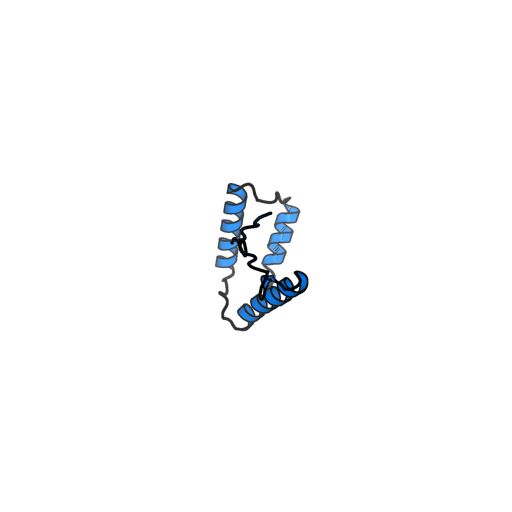? 14.963 -8.105 -2.990 1.00 49.53 87 LYS A N 1
ATOM 645 C CA . LYS A 1 87 ? 15.546 -9.146 -2.135 1.00 49.53 87 LYS A CA 1
ATOM 646 C C . LYS A 1 87 ? 14.448 -10.064 -1.602 1.00 49.53 87 LYS A C 1
ATOM 648 O O . LYS A 1 87 ? 13.855 -9.770 -0.567 1.00 49.53 87 LYS A O 1
ATOM 653 N N . LYS A 1 88 ? 14.189 -11.154 -2.323 1.00 48.09 88 LYS A N 1
ATOM 654 C CA . LYS A 1 88 ? 13.710 -12.403 -1.719 1.00 48.09 88 LYS A CA 1
ATOM 655 C C . LYS A 1 88 ? 14.920 -13.264 -1.367 1.00 48.09 88 LYS A C 1
ATOM 657 O O . LYS A 1 88 ? 15.898 -13.225 -2.149 1.00 48.09 88 LYS A O 1
#

InterPro domains:
  IPR019626 Stress-induced protein, KGG, repeat [PF10685] (19-40)
  IPR019626 Stress-induced protein, KGG, repeat [PF10685] (50-65)
  IPR019626 Stress-induced protein, KGG, repeat [PF10685] (75-87)

Secondary structure (DSSP, 8-state):
-----------S------GGGGS-HHHHHHHHHHHHHHHHHTT-SPPPPHHHHHHHHHHHHHHHHHTT------HHHHHHHHHHHS--

Radius of gyration: 24.23 Å; chains: 1; bounding box: 72×47×44 Å

pLDDT: mean 75.0, std 13.92, range [42.06, 93.19]

Organism: NCBI:txid2707345